Protein AF-A0A7V1H783-F1 (afdb_monomer)

Secondary structure (DSSP, 8-state):
------SS----HHHHHHHHTTSS--SS---------HHHHHHHHHHTS------HHHHT-SSSTTHHHHHHHIIIII--SEE----TTT--HHHHHHHHTTTSEEE--B-HHHHHHS-HHHHHHHHHHHHHHHSTTS-EE--BSS-EEETTEEE-----

Structure (mmCIF, N/CA/C/O backbone):
data_AF-A0A7V1H783-F1
#
_entry.id   AF-A0A7V1H783-F1
#
loop_
_atom_site.group_PDB
_atom_site.id
_atom_site.type_symbol
_atom_site.label_atom_id
_atom_site.label_alt_id
_atom_site.label_comp_id
_atom_site.label_asym_id
_atom_site.label_entity_id
_atom_site.label_seq_id
_atom_site.pdbx_PDB_ins_code
_atom_site.Cartn_x
_atom_site.Cartn_y
_atom_site.Cartn_z
_atom_site.occupancy
_atom_site.B_iso_or_equiv
_atom_site.auth_seq_id
_atom_site.auth_comp_id
_atom_site.auth_asym_id
_atom_site.auth_atom_id
_atom_site.pdbx_PDB_model_num
ATOM 1 N N . MET A 1 1 ? 12.830 -27.173 1.736 1.00 38.44 1 MET A N 1
ATOM 2 C CA . MET A 1 1 ? 12.586 -26.532 0.428 1.00 38.44 1 MET A CA 1
ATOM 3 C C . MET A 1 1 ? 11.116 -26.154 0.418 1.00 38.44 1 MET A C 1
ATOM 5 O O . MET A 1 1 ? 10.304 -27.040 0.643 1.00 38.44 1 MET A O 1
ATOM 9 N N . ILE A 1 2 ? 10.783 -24.864 0.346 1.00 35.97 2 ILE A N 1
ATOM 10 C CA . ILE A 1 2 ? 9.383 -24.413 0.365 1.00 35.97 2 ILE A CA 1
ATOM 11 C C . ILE A 1 2 ? 8.830 -24.611 -1.046 1.00 35.97 2 ILE A C 1
ATOM 13 O O . ILE A 1 2 ? 9.407 -24.099 -2.001 1.00 35.97 2 ILE A O 1
ATOM 17 N N . ASP A 1 3 ? 7.755 -25.384 -1.172 1.00 46.22 3 ASP A N 1
ATOM 18 C CA . ASP A 1 3 ? 7.112 -25.680 -2.451 1.00 46.22 3 ASP A CA 1
ATOM 19 C C . ASP A 1 3 ? 6.110 -24.565 -2.786 1.00 46.22 3 ASP A C 1
ATOM 21 O O . ASP A 1 3 ? 4.952 -24.589 -2.367 1.00 46.22 3 ASP A O 1
ATOM 25 N N . ILE A 1 4 ? 6.598 -23.511 -3.448 1.00 51.97 4 ILE A N 1
ATOM 26 C CA . ILE A 1 4 ? 5.777 -22.376 -3.882 1.00 51.97 4 ILE A CA 1
ATOM 27 C C . ILE A 1 4 ? 5.332 -22.643 -5.328 1.00 51.97 4 ILE A C 1
ATOM 29 O O . ILE A 1 4 ? 6.183 -22.731 -6.218 1.00 51.97 4 ILE A O 1
ATOM 33 N N . PRO A 1 5 ? 4.021 -22.754 -5.609 1.00 51.25 5 PRO A N 1
ATOM 34 C CA . PRO A 1 5 ? 3.520 -23.112 -6.932 1.00 51.25 5 PRO A CA 1
ATOM 35 C C . PRO A 1 5 ? 3.612 -21.926 -7.905 1.00 51.25 5 PRO A C 1
ATOM 37 O O . PRO A 1 5 ? 2.629 -21.239 -8.166 1.00 51.25 5 PRO A O 1
ATOM 40 N N . LEU A 1 6 ? 4.799 -21.705 -8.476 1.00 54.28 6 LEU A N 1
ATOM 41 C CA . LEU A 1 6 ? 5.062 -20.613 -9.426 1.00 54.28 6 LEU A CA 1
ATOM 42 C C . LEU A 1 6 ? 4.511 -20.879 -10.840 1.00 54.28 6 LEU A C 1
ATOM 44 O O . LEU A 1 6 ? 4.264 -19.941 -11.587 1.00 54.28 6 LEU A O 1
ATOM 48 N N . LYS A 1 7 ? 4.318 -22.148 -11.231 1.00 56.88 7 LYS A N 1
ATOM 49 C CA . LYS A 1 7 ? 3.926 -22.517 -12.609 1.00 56.88 7 LYS A CA 1
ATOM 50 C C . LYS A 1 7 ? 2.419 -22.513 -12.877 1.00 56.88 7 LYS A C 1
ATOM 52 O O . LYS A 1 7 ? 2.021 -22.376 -14.027 1.00 56.88 7 LYS A O 1
ATOM 57 N N . ASN A 1 8 ? 1.589 -22.730 -11.858 1.00 61.38 8 ASN A N 1
ATOM 58 C CA . ASN A 1 8 ? 0.131 -22.758 -12.008 1.00 61.38 8 ASN A CA 1
ATOM 59 C C . ASN A 1 8 ? -0.540 -22.347 -10.687 1.00 61.38 8 ASN A C 1
ATOM 61 O O . ASN A 1 8 ? -0.986 -23.216 -9.926 1.00 61.38 8 ASN A O 1
ATOM 65 N N . PRO A 1 9 ? -0.533 -21.045 -10.359 1.00 62.59 9 PRO A N 1
ATOM 66 C CA . PRO A 1 9 ? -1.114 -20.562 -9.119 1.00 62.59 9 PRO A CA 1
ATOM 67 C C . PRO A 1 9 ? -2.620 -20.855 -9.093 1.00 62.59 9 PRO A C 1
ATOM 69 O O . PRO A 1 9 ? -3.336 -20.618 -10.062 1.00 62.59 9 PRO A O 1
ATOM 72 N N . LYS A 1 10 ? -3.108 -21.374 -7.962 1.00 69.75 10 LYS A N 1
ATOM 73 C CA . LYS A 1 10 ? -4.538 -21.622 -7.706 1.00 69.75 10 LYS A CA 1
ATOM 74 C C . LYS A 1 10 ? -5.014 -20.781 -6.512 1.00 69.75 10 LYS A C 1
ATOM 76 O O . LYS A 1 10 ? -5.201 -21.327 -5.413 1.00 69.75 10 LYS A O 1
ATOM 81 N N . PRO A 1 11 ? -5.120 -19.449 -6.672 1.00 67.69 11 PRO A N 1
ATOM 82 C CA . PRO A 1 11 ? -5.687 -18.591 -5.639 1.00 67.69 11 PRO A CA 1
ATOM 83 C C . PRO A 1 11 ? -7.141 -18.997 -5.364 1.00 67.69 11 PRO A C 1
ATOM 85 O O . PRO A 1 11 ? -7.862 -19.411 -6.267 1.00 67.69 11 PRO A O 1
ATOM 88 N N . ASP A 1 12 ? -7.549 -18.917 -4.099 1.00 71.50 12 ASP A N 1
ATOM 89 C CA . ASP A 1 12 ? -8.927 -19.187 -3.673 1.00 71.50 12 ASP A CA 1
ATOM 90 C C . ASP A 1 12 ? -9.504 -17.892 -3.099 1.00 71.50 12 ASP A C 1
ATOM 92 O O . ASP A 1 12 ? -9.336 -17.580 -1.918 1.00 71.50 12 ASP A O 1
ATOM 96 N N . TYR A 1 13 ? -10.090 -17.088 -3.985 1.00 72.31 13 TYR A N 1
ATOM 97 C CA . TYR A 1 13 ? -10.623 -15.773 -3.637 1.00 72.31 13 TYR A CA 1
ATOM 98 C C . TYR A 1 13 ? -11.853 -15.879 -2.740 1.00 72.31 13 TYR A C 1
ATOM 100 O O . TYR A 1 13 ? -12.041 -15.053 -1.856 1.00 72.31 13 TYR A O 1
ATOM 108 N N . GLU A 1 14 ? -12.676 -16.907 -2.922 1.00 79.56 14 GLU A N 1
ATOM 109 C CA . GLU A 1 14 ? -13.858 -17.102 -2.090 1.00 79.56 14 GLU A CA 1
ATOM 110 C C . GLU A 1 14 ? -13.466 -17.466 -0.659 1.00 79.56 14 GLU A C 1
ATOM 112 O O . GLU A 1 14 ? -14.052 -16.959 0.294 1.00 79.56 14 GLU A O 1
ATOM 117 N N . GLU A 1 15 ? -12.459 -18.327 -0.491 1.00 72.62 15 GLU A N 1
ATOM 118 C CA . GLU A 1 15 ? -11.891 -18.619 0.820 1.00 72.62 15 GLU A CA 1
ATOM 119 C C . GLU A 1 15 ? -11.278 -17.372 1.437 1.00 72.62 15 GLU A C 1
ATOM 121 O O . GLU A 1 15 ? -11.567 -17.079 2.593 1.00 72.62 15 GLU A O 1
ATOM 126 N N . PHE A 1 16 ? -10.503 -16.609 0.666 1.00 67.38 16 PHE A N 1
ATOM 127 C CA . PHE A 1 16 ? -9.928 -15.358 1.141 1.00 67.38 16 PHE A CA 1
ATOM 128 C C . PHE A 1 16 ? -11.008 -14.399 1.664 1.00 67.38 16 PHE A C 1
ATOM 130 O O . PHE A 1 16 ? -10.909 -13.934 2.795 1.00 67.38 16 PHE A O 1
ATOM 137 N N . ILE A 1 17 ? -12.095 -14.192 0.915 1.00 67.38 17 ILE A N 1
ATOM 138 C CA . ILE A 1 17 ? -13.231 -13.366 1.347 1.00 67.38 17 ILE A CA 1
ATOM 139 C C . ILE A 1 17 ? -13.923 -13.956 2.585 1.00 67.38 17 ILE A C 1
ATOM 141 O O . ILE A 1 17 ? -14.279 -13.211 3.498 1.00 67.38 17 ILE A O 1
ATOM 145 N N . ARG A 1 18 ? -14.104 -15.282 2.672 1.00 73.44 18 ARG A N 1
ATOM 146 C CA . ARG A 1 18 ? -14.667 -15.929 3.874 1.00 73.44 18 ARG A CA 1
ATOM 147 C C . ARG A 1 18 ? -13.792 -15.714 5.112 1.00 73.44 18 ARG A C 1
ATOM 149 O O . ARG A 1 18 ? -14.345 -15.482 6.190 1.00 73.44 18 ARG A O 1
ATOM 156 N N . VAL A 1 19 ? -12.469 -15.781 4.956 1.00 61.75 19 VAL A N 1
ATOM 157 C CA . VAL A 1 19 ? -11.475 -15.543 6.015 1.00 61.75 19 VAL A CA 1
ATOM 158 C C . VAL A 1 19 ? -11.481 -14.080 6.444 1.00 61.75 19 VAL A C 1
ATOM 160 O O . VAL A 1 19 ? -11.579 -13.816 7.640 1.00 61.75 19 VAL A O 1
ATOM 163 N N . LEU A 1 20 ? -11.459 -13.139 5.494 1.00 52.84 20 LEU A N 1
ATOM 164 C CA . LEU A 1 20 ? -11.550 -11.703 5.785 1.00 52.84 20 LEU A CA 1
ATOM 165 C C . LEU A 1 20 ? -12.837 -11.354 6.547 1.00 52.84 20 LEU A C 1
ATOM 167 O O . LEU A 1 20 ? -12.805 -10.587 7.501 1.00 52.84 20 LEU A O 1
ATOM 171 N N . ASN A 1 21 ? -13.958 -11.990 6.196 1.00 61.50 21 ASN A N 1
ATOM 172 C CA . ASN A 1 21 ? -15.234 -11.808 6.892 1.00 61.50 21 ASN A CA 1
ATOM 173 C C . ASN A 1 21 ? -15.354 -12.597 8.214 1.00 61.50 21 ASN A C 1
ATOM 175 O O . ASN A 1 21 ? -16.415 -12.585 8.836 1.00 61.50 21 ASN A O 1
ATOM 179 N N . GLY A 1 22 ? -14.322 -13.336 8.639 1.00 53.41 22 GLY A N 1
ATOM 180 C CA . GLY A 1 22 ? -14.339 -14.126 9.879 1.00 53.41 22 GLY A CA 1
ATOM 181 C C . GLY A 1 22 ? -15.291 -15.331 9.866 1.00 53.41 22 GLY A C 1
ATOM 182 O O . GLY A 1 22 ? -15.557 -15.928 10.906 1.00 53.41 22 GLY A O 1
ATOM 183 N N . THR A 1 23 ? -15.807 -15.711 8.697 1.00 69.00 23 THR A N 1
ATOM 184 C CA . THR A 1 23 ? -16.783 -16.807 8.543 1.00 69.00 23 THR A CA 1
ATOM 185 C C . THR A 1 23 ? -16.134 -18.189 8.476 1.00 69.00 23 THR A C 1
ATOM 187 O O . THR A 1 23 ? -16.819 -19.208 8.565 1.00 69.00 23 THR A O 1
ATOM 190 N N . SER A 1 24 ? -14.814 -18.266 8.290 1.00 64.00 24 SER A N 1
ATOM 191 C CA . SER A 1 24 ? -14.051 -19.519 8.275 1.00 64.00 24 SER A CA 1
ATOM 192 C C . SER A 1 24 ? -12.583 -19.269 8.640 1.00 64.00 24 SER A C 1
ATOM 194 O O . SER A 1 24 ? -12.037 -18.246 8.229 1.00 64.00 24 SER A O 1
ATOM 196 N N . PRO A 1 25 ? -11.913 -20.184 9.370 1.00 56.84 25 PRO A N 1
ATOM 197 C CA . PRO A 1 25 ? -10.467 -20.112 9.563 1.00 56.84 25 PRO A CA 1
ATOM 198 C C . PRO A 1 25 ? -9.725 -20.413 8.244 1.00 56.84 25 PRO A C 1
ATOM 200 O O . PRO A 1 25 ? -10.220 -21.215 7.445 1.00 56.84 25 PRO A O 1
ATOM 203 N N . PRO A 1 26 ? -8.543 -19.810 8.010 1.00 55.88 26 PRO A N 1
ATOM 204 C CA . PRO A 1 26 ? -7.780 -20.025 6.783 1.00 55.88 26 PRO A CA 1
ATOM 205 C C . PRO A 1 26 ? -7.257 -21.461 6.705 1.00 55.88 26 PRO A C 1
ATOM 207 O O . PRO A 1 26 ? -6.622 -21.940 7.647 1.00 55.88 26 PRO A O 1
ATOM 210 N N . LYS A 1 27 ? -7.486 -22.159 5.584 1.00 67.19 27 LYS A N 1
ATOM 211 C CA . LYS A 1 27 ? -6.931 -23.511 5.371 1.00 67.19 27 LYS A CA 1
ATOM 212 C C . LYS A 1 27 ? -5.513 -23.473 4.803 1.00 67.19 27 LYS A C 1
ATOM 214 O O . LYS A 1 27 ? -4.804 -24.475 4.873 1.00 67.19 27 LYS A O 1
ATOM 219 N N . LYS A 1 28 ? -5.097 -22.336 4.235 1.00 60.41 28 LYS A N 1
ATOM 220 C CA . LYS A 1 28 ? -3.758 -22.090 3.681 1.00 60.41 28 LYS A CA 1
ATOM 221 C C . LYS A 1 28 ? -3.312 -20.653 3.945 1.00 60.41 28 LYS A C 1
ATOM 223 O O . LYS A 1 28 ? -4.110 -19.795 4.301 1.00 60.41 28 LYS A O 1
ATOM 228 N N . VAL A 1 29 ? -2.023 -20.382 3.769 1.00 46.72 29 VAL A N 1
ATOM 229 C CA . VAL A 1 29 ? -1.501 -19.017 3.883 1.00 46.72 29 VAL A CA 1
ATOM 230 C C . VAL A 1 29 ? -2.004 -18.190 2.696 1.00 46.72 29 VAL A C 1
ATOM 232 O O . VAL A 1 29 ? -1.736 -18.541 1.549 1.00 46.72 29 VAL A O 1
ATOM 235 N N . HIS A 1 30 ? -2.758 -17.122 2.967 1.00 48.34 30 HIS A N 1
ATOM 236 C CA . HIS A 1 30 ? -3.385 -16.297 1.925 1.00 48.34 30 HIS A CA 1
ATOM 237 C C . HIS A 1 30 ? -2.527 -15.103 1.500 1.00 48.34 30 HIS A C 1
ATOM 239 O O . HIS A 1 30 ? -2.534 -14.737 0.330 1.00 48.34 30 HIS A O 1
ATOM 245 N N . ILE A 1 31 ? -1.779 -14.515 2.438 1.00 47.56 31 ILE A N 1
ATOM 246 C CA . ILE A 1 31 ? -0.879 -13.381 2.214 1.00 47.56 31 ILE A CA 1
ATOM 247 C C . ILE A 1 31 ? 0.360 -13.603 3.083 1.00 47.56 31 ILE A C 1
ATOM 249 O O . ILE A 1 31 ? 0.237 -13.900 4.272 1.00 47.56 31 ILE A O 1
ATOM 253 N N . ILE A 1 32 ? 1.549 -13.467 2.493 1.00 43.88 32 ILE A N 1
ATOM 254 C CA . ILE A 1 32 ? 2.815 -13.397 3.226 1.00 43.88 32 ILE A CA 1
ATOM 255 C C . ILE A 1 32 ? 3.460 -12.066 2.876 1.00 43.88 32 ILE A C 1
ATOM 257 O O . ILE A 1 32 ? 3.901 -11.861 1.749 1.00 43.88 32 ILE A O 1
ATOM 261 N N . GLU A 1 33 ? 3.543 -11.180 3.858 1.00 50.50 33 GLU A N 1
ATOM 262 C CA . GLU A 1 33 ? 4.378 -9.991 3.769 1.00 50.50 33 GLU A CA 1
ATOM 263 C C . GLU A 1 33 ? 5.756 -10.340 4.340 1.00 50.50 33 GLU A C 1
ATOM 265 O O . GLU A 1 33 ? 5.945 -10.408 5.556 1.00 50.50 33 GLU A O 1
ATOM 270 N N . VAL A 1 34 ? 6.719 -10.641 3.462 1.00 46.78 34 VAL A N 1
ATOM 271 C CA . VAL A 1 34 ? 8.105 -10.895 3.877 1.00 46.78 34 VAL A CA 1
ATOM 272 C C . VAL A 1 34 ? 8.878 -9.585 3.824 1.00 46.78 34 VAL A C 1
ATOM 274 O O . VAL A 1 34 ? 9.308 -9.137 2.760 1.00 46.78 34 VAL A O 1
ATOM 277 N N . ILE A 1 35 ? 9.115 -8.985 4.988 1.00 53.84 35 ILE A N 1
ATOM 278 C CA . ILE A 1 35 ? 10.105 -7.916 5.108 1.00 53.84 35 ILE A CA 1
ATOM 279 C C . ILE A 1 35 ? 11.485 -8.579 5.108 1.00 53.84 35 ILE A C 1
ATOM 281 O O . ILE A 1 35 ? 11.942 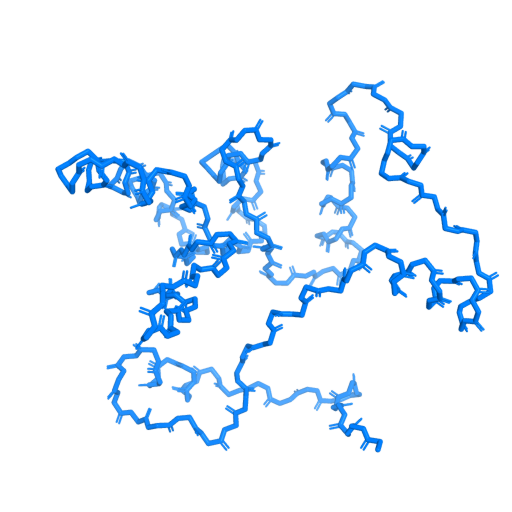-9.099 6.122 1.00 53.84 35 ILE A O 1
ATOM 285 N N . ILE A 1 36 ? 12.138 -8.605 3.944 1.00 58.94 36 ILE A N 1
ATOM 286 C CA . ILE A 1 36 ? 13.527 -9.062 3.827 1.00 58.94 36 ILE A CA 1
ATOM 287 C C . ILE A 1 36 ? 14.441 -7.885 4.171 1.00 58.94 36 ILE A C 1
ATOM 289 O O . ILE A 1 36 ? 14.383 -6.840 3.509 1.00 58.94 36 ILE A O 1
ATOM 293 N N . ASP A 1 37 ? 15.270 -8.060 5.201 1.00 65.12 37 ASP A N 1
ATOM 294 C CA . ASP A 1 37 ? 16.273 -7.074 5.597 1.00 65.12 37 ASP A CA 1
ATOM 295 C C . ASP A 1 37 ? 17.198 -6.720 4.418 1.00 65.12 37 ASP A C 1
ATOM 297 O O . ASP A 1 37 ? 17.467 -7.548 3.541 1.00 65.12 37 ASP A O 1
ATOM 301 N N . LYS A 1 38 ? 17.682 -5.474 4.384 1.00 68.00 38 LYS A N 1
ATOM 302 C CA . LYS A 1 38 ? 18.553 -4.970 3.313 1.00 68.00 38 LYS A CA 1
ATOM 303 C C . LYS A 1 38 ? 19.804 -5.837 3.110 1.00 68.00 38 LYS A C 1
ATOM 305 O O . LYS A 1 38 ? 20.244 -5.991 1.975 1.00 68.00 38 LYS A O 1
ATOM 310 N N . GLU A 1 39 ? 20.352 -6.418 4.174 1.00 73.56 39 GLU A N 1
ATOM 311 C CA . GLU A 1 39 ? 21.552 -7.257 4.135 1.00 73.56 39 GLU A CA 1
ATOM 312 C C . GLU A 1 39 ? 21.251 -8.612 3.495 1.00 73.56 39 GLU A C 1
ATOM 314 O O . GLU A 1 39 ? 22.013 -9.089 2.656 1.00 73.56 39 GLU A O 1
ATOM 319 N N . ILE A 1 40 ? 20.088 -9.190 3.810 1.00 74.25 40 ILE A N 1
ATOM 320 C CA . ILE A 1 40 ? 19.620 -10.435 3.193 1.00 74.25 40 ILE A CA 1
ATOM 321 C C . ILE A 1 40 ? 19.293 -10.202 1.713 1.00 74.25 40 ILE A C 1
ATOM 323 O O . ILE A 1 40 ? 19.684 -11.008 0.872 1.00 74.25 40 ILE A O 1
ATOM 327 N N . LYS A 1 41 ? 18.629 -9.086 1.370 1.00 73.31 41 LYS A N 1
ATOM 328 C CA . LYS A 1 41 ? 18.373 -8.701 -0.031 1.00 73.31 41 LYS A CA 1
ATOM 329 C C . LYS A 1 41 ? 19.675 -8.599 -0.815 1.00 73.31 41 LYS A C 1
ATOM 331 O O . LYS A 1 41 ? 19.796 -9.236 -1.856 1.00 73.31 41 LYS A O 1
ATOM 336 N N . LYS A 1 42 ? 20.646 -7.848 -0.284 1.00 78.88 42 LYS A N 1
ATOM 337 C CA . LYS A 1 42 ? 21.975 -7.700 -0.879 1.00 78.88 42 LYS A CA 1
ATOM 338 C C . LYS A 1 42 ? 22.622 -9.062 -1.114 1.00 78.88 42 LYS A C 1
ATOM 340 O O . LYS A 1 42 ? 23.042 -9.352 -2.227 1.00 78.88 42 LYS A O 1
ATOM 345 N N . TYR A 1 43 ? 22.637 -9.916 -0.091 1.00 78.25 43 TYR A N 1
ATOM 346 C CA . TYR A 1 43 ? 23.228 -11.245 -0.188 1.00 78.25 43 TYR A CA 1
ATOM 347 C C . TYR A 1 43 ? 22.574 -12.099 -1.281 1.00 78.25 43 TYR A C 1
ATOM 349 O O . TYR A 1 43 ? 23.283 -12.710 -2.076 1.00 78.25 43 TYR A O 1
ATOM 357 N N . ILE A 1 44 ? 21.241 -12.116 -1.361 1.00 74.38 44 ILE A N 1
ATOM 358 C CA . ILE A 1 44 ? 20.513 -12.854 -2.402 1.00 74.38 44 ILE A CA 1
ATOM 359 C C . ILE A 1 44 ? 20.864 -12.321 -3.799 1.00 74.38 44 ILE A C 1
ATOM 361 O O . ILE A 1 44 ? 21.202 -13.106 -4.681 1.00 74.38 44 ILE A O 1
ATOM 365 N N . ILE A 1 45 ? 20.823 -11.002 -3.995 1.00 76.50 45 ILE A N 1
ATOM 366 C CA . ILE A 1 45 ? 21.134 -10.360 -5.282 1.00 76.50 45 ILE A CA 1
ATOM 367 C C . ILE A 1 45 ? 22.559 -10.710 -5.729 1.00 76.50 45 ILE A C 1
ATOM 369 O O . ILE A 1 45 ? 22.757 -11.224 -6.828 1.00 76.50 45 ILE A O 1
ATOM 373 N N . GLU A 1 46 ? 23.533 -10.535 -4.840 1.00 87.06 46 GLU A N 1
ATOM 374 C CA . GLU A 1 46 ? 24.948 -10.706 -5.179 1.00 87.06 46 GLU A CA 1
ATOM 375 C C . GLU A 1 46 ? 25.374 -12.170 -5.307 1.00 87.06 46 GLU A C 1
ATOM 377 O O . GLU A 1 46 ? 26.230 -12.478 -6.128 1.00 87.06 46 GLU A O 1
ATOM 382 N N . ASN A 1 47 ? 24.794 -13.084 -4.521 1.00 82.94 47 ASN A N 1
ATOM 383 C CA . ASN A 1 47 ? 25.296 -14.463 -4.421 1.00 82.94 47 ASN A CA 1
ATOM 384 C C . ASN A 1 47 ? 24.388 -15.503 -5.084 1.00 82.94 47 ASN A C 1
ATOM 386 O O . ASN A 1 47 ? 24.864 -16.580 -5.434 1.00 82.94 47 ASN A O 1
ATOM 390 N N . TYR A 1 48 ? 23.089 -15.225 -5.228 1.00 75.62 48 TYR A N 1
ATOM 391 C CA . TYR A 1 48 ? 22.157 -16.140 -5.897 1.00 75.62 48 TYR A CA 1
ATOM 392 C C . TYR A 1 48 ? 21.815 -15.675 -7.307 1.00 75.62 48 TYR A C 1
ATOM 394 O O . TYR A 1 48 ? 21.746 -16.507 -8.209 1.00 75.62 48 TYR A O 1
ATOM 402 N N . PHE A 1 49 ? 21.608 -14.371 -7.505 1.00 72.81 49 PHE A N 1
ATOM 403 C CA . PHE A 1 49 ? 21.323 -13.811 -8.829 1.00 72.81 49 PHE A CA 1
ATOM 404 C C . PHE A 1 49 ? 22.585 -13.366 -9.584 1.00 72.81 49 PHE A C 1
ATOM 406 O O . PHE A 1 49 ? 22.523 -13.211 -10.799 1.00 72.81 49 PHE A O 1
ATOM 413 N N . ASN A 1 50 ? 23.737 -13.256 -8.907 1.00 84.31 50 ASN A N 1
ATOM 414 C CA . ASN A 1 50 ? 25.003 -12.760 -9.466 1.00 84.31 50 ASN A CA 1
ATOM 415 C C . ASN A 1 50 ? 24.882 -11.350 -10.078 1.00 84.31 50 ASN A C 1
ATOM 417 O O . ASN A 1 50 ? 25.511 -11.049 -11.093 1.00 84.31 50 ASN A O 1
ATOM 421 N N . GLU A 1 51 ? 24.077 -10.487 -9.458 1.00 81.94 51 GLU A N 1
ATOM 422 C CA . GLU A 1 51 ? 23.897 -9.086 -9.848 1.00 81.94 51 GLU A CA 1
ATOM 423 C C . GLU A 1 51 ? 24.473 -8.138 -8.786 1.00 81.94 51 GLU A C 1
ATOM 425 O O . GLU A 1 51 ? 24.644 -8.507 -7.625 1.00 81.94 51 GLU A O 1
ATOM 430 N N . GLU A 1 52 ? 24.776 -6.893 -9.159 1.00 82.50 52 GLU A N 1
ATOM 431 C CA . GLU A 1 52 ? 25.245 -5.890 -8.199 1.00 82.50 52 GLU A CA 1
ATOM 432 C C . GLU A 1 52 ? 24.065 -5.288 -7.421 1.00 82.50 52 GLU A C 1
ATOM 434 O O . GLU A 1 52 ? 23.122 -4.737 -7.994 1.00 82.50 52 GLU A O 1
ATOM 439 N N . SER A 1 53 ? 24.119 -5.351 -6.088 1.00 75.31 53 SER A N 1
ATOM 440 C CA . SER A 1 53 ? 23.093 -4.747 -5.239 1.00 75.31 53 SER A CA 1
ATOM 441 C C . SER A 1 53 ? 23.236 -3.222 -5.199 1.00 75.31 53 SER A C 1
ATOM 443 O O . SER A 1 53 ? 24.038 -2.678 -4.439 1.00 75.31 53 SER A O 1
ATOM 445 N N . ALA A 1 54 ? 22.376 -2.508 -5.920 1.00 67.75 54 ALA A N 1
ATOM 446 C CA . ALA A 1 54 ? 22.292 -1.052 -5.839 1.00 67.75 54 ALA A CA 1
ATOM 447 C C . ALA A 1 54 ? 21.428 -0.582 -4.653 1.00 67.75 54 ALA A C 1
ATOM 449 O O . ALA A 1 54 ? 20.363 -1.133 -4.363 1.00 67.75 54 ALA A O 1
ATOM 450 N N . SER A 1 55 ? 21.853 0.488 -3.969 1.00 60.44 55 SER A N 1
ATOM 451 C CA . SER A 1 55 ? 20.976 1.167 -3.004 1.00 60.44 55 SER A CA 1
ATOM 452 C C . SER A 1 55 ? 19.785 1.798 -3.731 1.00 60.44 55 SER A C 1
ATOM 454 O O . SER A 1 55 ? 19.952 2.209 -4.876 1.00 60.44 55 SER A O 1
ATOM 456 N N . PRO A 1 56 ? 18.615 1.987 -3.093 1.00 51.28 56 PRO A N 1
ATOM 457 C CA . PRO A 1 56 ? 17.536 2.752 -3.704 1.00 51.28 56 PRO A CA 1
ATOM 458 C C . PRO A 1 56 ? 17.993 4.136 -4.183 1.00 51.28 56 PRO A C 1
ATOM 460 O O . PRO A 1 56 ? 17.561 4.572 -5.225 1.00 51.28 56 PRO A O 1
ATOM 463 N N . ALA A 1 57 ? 18.919 4.824 -3.518 1.00 49.09 57 ALA A N 1
ATOM 464 C CA . ALA A 1 57 ? 19.398 6.124 -4.005 1.00 49.09 57 ALA A CA 1
ATOM 465 C C . ALA A 1 57 ? 20.285 6.025 -5.267 1.00 49.09 57 ALA A C 1
ATOM 467 O O . ALA A 1 57 ? 20.203 6.882 -6.142 1.00 49.09 57 ALA A O 1
ATOM 468 N N . MET A 1 58 ? 21.115 4.981 -5.376 1.00 50.81 58 MET A N 1
ATOM 469 C CA . MET A 1 58 ? 22.003 4.746 -6.528 1.00 50.81 58 MET A CA 1
ATOM 470 C C . MET A 1 58 ? 21.278 4.108 -7.703 1.00 50.81 58 MET A C 1
ATOM 472 O O . MET A 1 58 ? 21.508 4.486 -8.848 1.00 50.81 58 MET A O 1
ATOM 476 N N . ALA A 1 59 ? 20.376 3.171 -7.404 1.00 51.94 59 ALA A N 1
ATOM 477 C CA . ALA A 1 59 ? 19.375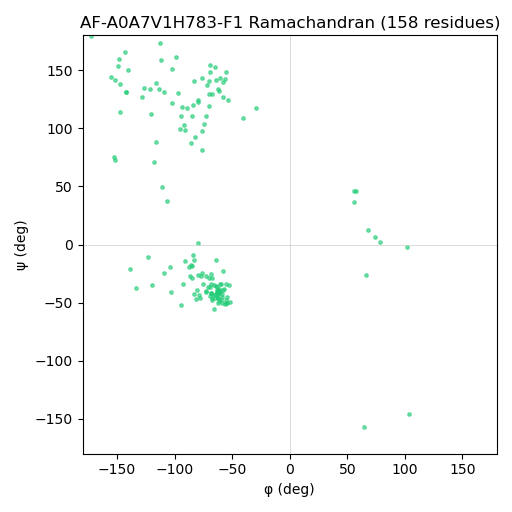 2.732 -8.341 1.00 51.94 59 ALA A CA 1
ATOM 478 C C . ALA A 1 59 ? 18.631 3.974 -8.785 1.00 51.94 59 ALA A C 1
ATOM 480 O O . ALA A 1 59 ? 18.621 4.174 -9.974 1.00 51.94 59 ALA A O 1
ATOM 481 N N . TYR A 1 60 ? 18.144 4.840 -7.882 1.00 50.94 60 TYR A N 1
ATOM 482 C CA . TYR A 1 60 ? 17.121 5.846 -8.153 1.00 50.94 60 TYR A CA 1
ATOM 483 C C . TYR A 1 60 ? 17.508 7.340 -8.148 1.00 50.94 60 TYR A C 1
ATOM 485 O O . TYR A 1 60 ? 16.746 8.122 -7.584 1.00 50.94 60 TYR A O 1
ATOM 493 N N . GLY A 1 61 ? 18.571 7.770 -8.844 1.00 43.84 61 GLY A N 1
ATOM 494 C CA . GLY A 1 61 ? 18.921 9.199 -9.028 1.00 43.84 61 GLY A CA 1
ATOM 495 C C . GLY A 1 61 ? 17.716 10.171 -9.012 1.00 43.84 61 GLY A C 1
ATOM 496 O O . GLY A 1 61 ? 16.793 10.027 -9.812 1.00 43.84 61 GLY A O 1
ATOM 497 N N . THR A 1 62 ? 17.695 11.083 -8.034 1.00 40.88 62 THR A N 1
ATOM 498 C CA . THR A 1 62 ? 16.608 12.041 -7.712 1.00 40.88 62 THR A CA 1
ATOM 499 C C . THR A 1 62 ? 16.291 12.938 -8.922 1.00 40.88 62 THR A C 1
ATOM 501 O O . THR A 1 62 ? 17.225 13.316 -9.615 1.00 40.88 62 THR A O 1
ATOM 504 N N . GLU A 1 63 ? 15.061 13.309 -9.295 1.00 39.81 63 GLU A N 1
ATOM 505 C CA . GLU A 1 63 ? 13.918 13.869 -8.557 1.00 39.81 63 GLU A CA 1
ATOM 506 C C . GLU A 1 63 ? 12.596 13.281 -9.109 1.00 39.81 63 GLU A C 1
ATOM 508 O O . GLU A 1 63 ? 12.394 13.260 -10.317 1.00 39.81 63 GLU A O 1
ATOM 513 N N . GLY A 1 64 ? 11.689 12.785 -8.256 1.00 42.38 64 GLY A N 1
ATOM 514 C CA . GLY A 1 64 ? 10.297 12.423 -8.611 1.00 42.38 64 GLY A CA 1
ATOM 515 C C . GLY A 1 64 ? 10.056 11.242 -9.575 1.00 42.38 64 GLY A C 1
ATOM 516 O O . GLY A 1 64 ? 9.027 10.587 -9.477 1.00 42.38 64 GLY A O 1
ATOM 517 N N . GLY A 1 65 ? 10.993 10.913 -10.461 1.00 49.47 65 GLY A N 1
ATOM 518 C CA . GLY A 1 65 ? 10.743 10.087 -11.644 1.00 49.47 65 GLY A CA 1
ATOM 519 C C . GLY A 1 65 ? 11.288 8.670 -11.589 1.00 49.47 65 GLY A C 1
ATOM 520 O O . GLY A 1 65 ? 11.804 8.212 -12.588 1.00 49.47 65 GLY A O 1
ATOM 521 N N . ARG A 1 66 ? 11.265 7.972 -10.444 1.00 65.12 66 ARG A N 1
ATOM 522 C CA . ARG A 1 66 ? 11.795 6.588 -10.389 1.00 65.12 66 ARG A CA 1
ATOM 523 C C . ARG A 1 66 ? 10.927 5.573 -9.685 1.00 65.12 66 ARG A C 1
ATOM 525 O O . ARG A 1 66 ? 10.827 4.452 -10.162 1.00 65.12 66 ARG A O 1
ATOM 532 N N . LYS A 1 67 ? 10.246 5.952 -8.601 1.00 68.12 67 LYS A N 1
ATOM 533 C CA . LYS A 1 67 ? 9.184 5.099 -8.041 1.00 68.12 67 LYS A CA 1
ATOM 534 C C . LYS A 1 67 ? 8.037 4.934 -9.031 1.00 68.12 67 LYS A C 1
ATOM 536 O O . LYS A 1 67 ? 7.534 3.831 -9.194 1.00 68.12 67 LYS A O 1
ATOM 541 N N . ASP A 1 68 ? 7.673 6.023 -9.697 1.00 76.75 68 ASP A N 1
ATOM 542 C CA . ASP A 1 68 ? 6.633 6.019 -10.716 1.00 76.75 68 ASP A CA 1
ATOM 543 C C . ASP A 1 68 ? 7.007 5.150 -11.915 1.00 76.75 68 ASP A C 1
ATOM 545 O O . ASP A 1 68 ? 6.193 4.336 -12.326 1.00 76.75 68 ASP A O 1
ATOM 549 N N . ASP A 1 69 ? 8.247 5.223 -12.399 1.00 75.31 69 ASP A N 1
ATOM 550 C CA . ASP A 1 69 ? 8.720 4.380 -13.504 1.00 75.31 69 ASP A CA 1
ATOM 551 C C . ASP A 1 69 ? 8.712 2.888 -13.149 1.00 75.31 69 ASP A C 1
ATOM 553 O O . ASP A 1 69 ? 8.345 2.047 -13.968 1.00 75.31 69 ASP A O 1
ATOM 557 N N . ILE A 1 70 ? 9.088 2.540 -11.914 1.00 73.50 70 ILE A N 1
ATOM 558 C CA . ILE A 1 70 ? 9.021 1.154 -11.425 1.00 73.50 70 ILE A CA 1
ATOM 559 C C . ILE A 1 70 ? 7.574 0.689 -11.363 1.00 73.50 70 ILE A C 1
ATOM 561 O O . ILE A 1 70 ? 7.267 -0.417 -11.792 1.00 73.50 70 ILE A O 1
ATOM 565 N N . ILE A 1 71 ? 6.688 1.520 -10.817 1.00 76.44 71 ILE A N 1
ATOM 566 C CA . ILE A 1 71 ? 5.268 1.195 -10.723 1.00 76.44 71 ILE A CA 1
ATOM 567 C C . ILE A 1 71 ? 4.671 1.053 -12.118 1.00 76.44 71 ILE A C 1
ATOM 569 O O . ILE A 1 71 ? 3.934 0.104 -12.363 1.00 76.44 71 ILE A O 1
ATOM 573 N N . GLU A 1 72 ? 5.040 1.928 -13.046 1.00 81.06 72 GLU A N 1
ATOM 574 C CA . GLU A 1 72 ? 4.628 1.833 -14.438 1.00 81.06 72 GLU A CA 1
ATOM 575 C C . GLU A 1 72 ? 5.099 0.514 -15.051 1.00 81.06 72 GLU A C 1
ATOM 577 O O . GLU A 1 72 ? 4.278 -0.209 -15.602 1.00 81.06 72 GLU A O 1
ATOM 582 N N . ASN A 1 73 ? 6.366 0.136 -14.859 1.00 69.88 73 ASN A N 1
ATOM 583 C CA . ASN A 1 73 ? 6.900 -1.145 -15.319 1.00 69.88 73 ASN A CA 1
ATOM 584 C C . ASN A 1 73 ? 6.189 -2.347 -14.670 1.00 69.88 73 ASN A C 1
ATOM 586 O O . ASN A 1 73 ? 5.868 -3.328 -15.343 1.00 69.88 73 ASN A O 1
ATOM 590 N N . PHE A 1 74 ? 5.883 -2.269 -13.374 1.00 70.06 74 PHE A N 1
ATOM 591 C CA . PHE A 1 74 ? 5.145 -3.312 -12.665 1.00 70.06 74 PHE A CA 1
ATOM 592 C C . PHE A 1 74 ? 3.731 -3.486 -13.222 1.00 70.06 74 PHE A C 1
ATOM 594 O O . PHE A 1 74 ? 3.244 -4.611 -13.331 1.00 70.06 74 PHE A O 1
ATOM 601 N N . ILE A 1 75 ? 3.084 -2.393 -13.621 1.00 71.75 75 ILE A N 1
ATOM 602 C CA . ILE A 1 75 ? 1.746 -2.430 -14.209 1.00 71.75 75 ILE A CA 1
ATOM 603 C C . ILE A 1 75 ? 1.804 -2.868 -15.682 1.00 71.75 75 ILE A C 1
ATOM 605 O O . ILE A 1 75 ? 0.989 -3.690 -16.098 1.00 71.75 75 ILE A O 1
ATOM 609 N N . SER A 1 76 ? 2.719 -2.323 -16.490 1.00 71.56 76 SER A N 1
ATOM 610 C CA . SER A 1 76 ? 2.752 -2.543 -17.943 1.00 71.56 76 SER A CA 1
ATOM 611 C C . SER A 1 76 ? 3.414 -3.865 -18.332 1.00 71.56 76 SER A C 1
ATOM 613 O O . SER A 1 76 ? 2.849 -4.616 -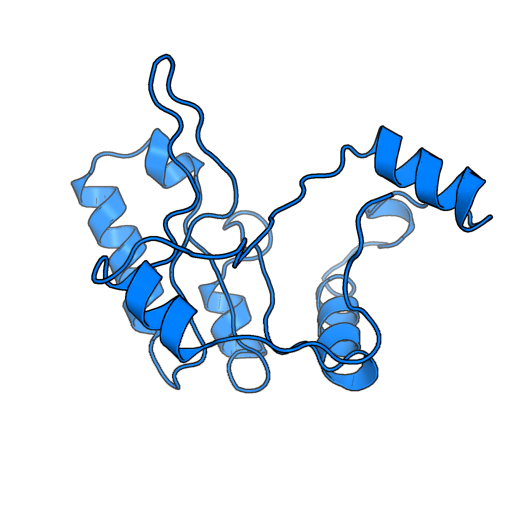19.132 1.00 71.56 76 SER A O 1
ATOM 615 N N . GLU A 1 77 ? 4.573 -4.171 -17.745 1.00 64.94 77 GLU A N 1
ATOM 616 C CA . GLU A 1 77 ? 5.401 -5.322 -18.115 1.00 64.94 77 GLU A CA 1
ATOM 617 C C . GLU A 1 77 ? 5.100 -6.530 -17.233 1.00 64.94 77 GLU A C 1
ATOM 619 O O . GLU A 1 77 ? 4.806 -7.616 -17.736 1.00 64.94 77 GLU A O 1
ATOM 624 N N . ILE A 1 78 ? 5.138 -6.339 -15.909 1.00 67.56 78 ILE A N 1
ATOM 625 C CA . ILE A 1 78 ? 4.922 -7.430 -14.945 1.00 67.56 78 ILE A CA 1
ATOM 626 C C . ILE A 1 78 ? 3.431 -7.768 -14.819 1.00 67.56 78 ILE A C 1
ATOM 628 O O . ILE A 1 78 ? 3.086 -8.918 -14.550 1.00 67.5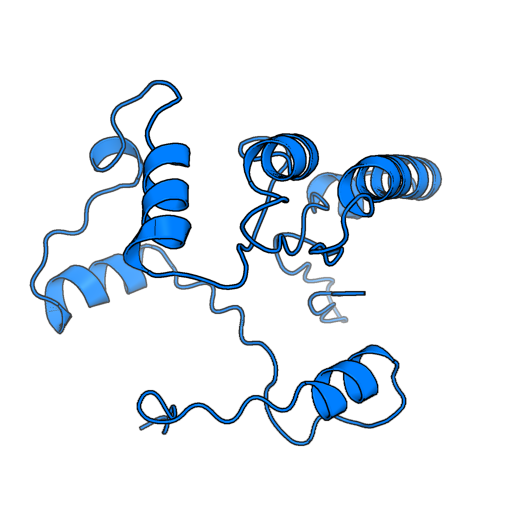6 78 ILE A O 1
ATOM 632 N N . LYS A 1 79 ? 2.550 -6.791 -15.074 1.00 66.25 79 LYS A N 1
ATOM 633 C CA . LYS A 1 79 ? 1.086 -6.914 -14.992 1.00 66.25 79 LYS A CA 1
ATOM 634 C C . LYS A 1 79 ? 0.623 -7.362 -13.609 1.00 66.25 79 LYS A C 1
ATOM 636 O O . LYS A 1 79 ? -0.194 -8.271 -13.483 1.00 66.25 79 LYS A O 1
ATOM 641 N N . CYS A 1 80 ? 1.172 -6.738 -12.568 1.00 62.97 80 CYS A N 1
ATOM 642 C CA . CYS A 1 80 ? 0.743 -7.010 -11.203 1.00 62.97 80 CYS A CA 1
ATOM 643 C C . CYS A 1 80 ? -0.723 -6.592 -10.978 1.00 62.97 80 CYS A C 1
ATOM 645 O O . CYS A 1 80 ? -1.176 -5.556 -11.463 1.00 62.97 80 CYS A O 1
ATOM 647 N N . ASP A 1 81 ? -1.461 -7.389 -10.201 1.00 62.94 81 ASP A N 1
ATOM 648 C CA . ASP A 1 81 ? -2.865 -7.103 -9.875 1.00 62.94 81 ASP A CA 1
ATOM 649 C C . ASP A 1 81 ? -3.013 -6.053 -8.763 1.00 62.94 81 ASP A C 1
ATOM 651 O O . ASP A 1 81 ? -4.029 -5.352 -8.688 1.00 62.94 81 ASP A O 1
ATOM 655 N N . ALA A 1 82 ? -2.005 -5.938 -7.891 1.00 76.38 82 ALA A N 1
ATOM 656 C CA . ALA A 1 82 ? -2.021 -5.044 -6.742 1.00 76.38 82 ALA A CA 1
ATOM 657 C C . ALA A 1 82 ? -0.628 -4.525 -6.347 1.00 76.38 82 ALA A C 1
ATOM 659 O O . ALA A 1 82 ? 0.382 -5.200 -6.553 1.00 76.38 82 ALA A O 1
ATOM 660 N N . LEU A 1 83 ? -0.594 -3.350 -5.712 1.00 78.06 83 LEU A N 1
ATOM 661 C CA . LEU A 1 83 ? 0.590 -2.741 -5.103 1.00 78.06 83 LEU A CA 1
ATOM 662 C C . LEU A 1 83 ? 0.406 -2.605 -3.587 1.00 78.06 83 LEU A C 1
ATOM 664 O O . LEU A 1 83 ? -0.661 -2.212 -3.113 1.00 78.06 83 LEU A O 1
ATOM 668 N N . HIS A 1 84 ? 1.468 -2.900 -2.838 1.00 82.38 84 HIS A N 1
ATOM 669 C CA . HIS A 1 84 ? 1.569 -2.754 -1.382 1.00 82.38 84 HIS A CA 1
ATOM 670 C C . HIS A 1 84 ? 3.047 -2.507 -1.011 1.00 82.38 84 HIS A C 1
ATOM 672 O O . HIS A 1 84 ? 3.922 -3.097 -1.645 1.00 82.38 84 HIS A O 1
ATOM 678 N N . SER A 1 85 ? 3.407 -1.652 -0.047 1.00 75.56 85 SER A N 1
ATOM 679 C CA . SER A 1 85 ? 2.587 -0.781 0.811 1.00 75.56 85 SER A CA 1
ATOM 680 C C . SER A 1 85 ? 2.780 0.722 0.528 1.00 75.56 85 SER A C 1
ATOM 682 O O . SER A 1 85 ? 3.637 1.122 -0.262 1.00 75.56 85 SER A O 1
ATOM 684 N N . PHE A 1 86 ? 1.959 1.559 1.173 1.00 84.75 86 PHE A N 1
ATOM 685 C CA . PHE A 1 86 ? 1.932 3.023 1.036 1.00 84.75 86 PHE A CA 1
ATOM 686 C C . PHE A 1 86 ? 2.188 3.703 2.391 1.00 84.75 86 PHE A C 1
ATOM 688 O O . PHE A 1 86 ? 1.580 3.308 3.385 1.00 84.75 86 PHE A O 1
ATOM 695 N N . GLU A 1 87 ? 3.060 4.715 2.419 1.00 81.94 87 GLU A N 1
ATOM 696 C CA . GLU A 1 87 ? 3.444 5.510 3.601 1.00 81.94 87 GLU A CA 1
ATOM 697 C C . GLU A 1 87 ? 3.247 7.003 3.301 1.00 81.94 87 GLU A C 1
ATOM 699 O O . GLU A 1 87 ? 3.706 7.478 2.258 1.00 81.94 87 GLU A O 1
ATOM 704 N N . ASP A 1 88 ? 2.646 7.768 4.215 1.00 87.06 88 ASP A N 1
ATOM 705 C CA . ASP A 1 88 ? 2.275 9.170 3.958 1.00 87.06 88 ASP A CA 1
ATOM 706 C C . ASP A 1 88 ? 3.481 10.052 3.628 1.00 87.06 88 ASP A C 1
ATOM 708 O O . ASP A 1 88 ? 3.398 10.950 2.793 1.00 87.06 88 ASP A O 1
ATOM 712 N N . ILE A 1 89 ? 4.639 9.776 4.230 1.00 80.50 89 ILE A N 1
ATOM 713 C CA . ILE A 1 89 ? 5.834 10.600 4.024 1.00 80.50 89 ILE A CA 1
ATOM 714 C C . ILE A 1 89 ? 6.411 10.499 2.605 1.00 80.50 89 ILE A C 1
ATOM 716 O O . ILE A 1 89 ? 7.110 11.410 2.165 1.00 80.50 89 ILE A O 1
ATOM 720 N N . CYS A 1 90 ? 6.176 9.398 1.882 1.00 76.19 90 CYS A N 1
ATOM 721 C CA . CYS A 1 90 ? 6.870 9.159 0.611 1.00 76.19 90 CYS A CA 1
ATOM 722 C C . CYS A 1 90 ? 6.016 8.590 -0.524 1.00 76.19 90 CYS A C 1
ATOM 724 O O . CYS A 1 90 ? 6.419 8.689 -1.685 1.00 76.19 90 CYS A O 1
ATOM 726 N N . CYS A 1 91 ? 4.883 7.967 -0.223 1.00 82.88 91 CYS A N 1
ATOM 727 C CA . CYS A 1 91 ? 3.929 7.452 -1.197 1.00 82.88 91 CYS A CA 1
ATOM 728 C C . CYS A 1 91 ? 2.513 7.449 -0.594 1.00 82.88 91 CYS A C 1
ATOM 730 O O . CYS A 1 91 ? 1.989 6.377 -0.290 1.00 82.88 91 CYS A O 1
ATOM 732 N N . PRO A 1 92 ? 1.879 8.628 -0.428 1.00 90.38 92 PRO A N 1
ATOM 733 C CA . PRO A 1 92 ? 0.516 8.712 0.085 1.00 90.38 92 PRO A CA 1
ATOM 734 C C . PRO A 1 92 ? -0.447 7.918 -0.800 1.00 90.38 92 PRO A C 1
ATOM 736 O O . PRO A 1 92 ? -0.520 8.145 -2.013 1.00 90.38 92 PRO A O 1
ATOM 739 N N . VAL A 1 93 ? -1.223 7.015 -0.200 1.00 92.44 93 VAL A N 1
ATOM 740 C CA . VAL A 1 93 ? -2.129 6.132 -0.956 1.00 92.44 93 VAL A CA 1
ATOM 741 C C . VAL A 1 93 ? -3.162 6.914 -1.761 1.00 92.44 93 VAL A C 1
ATOM 743 O O . VAL A 1 93 ? -3.505 6.523 -2.870 1.00 92.44 93 VAL A O 1
ATOM 746 N N . VAL A 1 94 ? -3.608 8.052 -1.228 1.00 94.75 94 VAL A N 1
ATOM 747 C CA . VAL A 1 94 ? -4.607 8.934 -1.836 1.00 94.75 94 VAL A CA 1
ATOM 748 C C . VAL A 1 94 ? -4.111 9.483 -3.176 1.00 94.75 94 VAL A C 1
ATOM 750 O O . VAL A 1 94 ? -4.844 9.482 -4.164 1.00 94.75 94 VAL A O 1
ATOM 753 N N . GLU A 1 95 ? -2.843 9.888 -3.250 1.00 93.50 95 GLU A N 1
ATOM 754 C CA . GLU A 1 95 ? -2.246 10.411 -4.483 1.00 93.50 95 GLU A CA 1
ATOM 755 C C . GLU A 1 95 ? -1.999 9.297 -5.503 1.00 93.50 95 GLU A C 1
ATOM 757 O O . GLU A 1 95 ? -2.305 9.430 -6.691 1.00 93.50 95 GLU A O 1
ATOM 762 N N . TYR A 1 96 ? -1.531 8.141 -5.035 1.00 91.50 96 TYR A N 1
ATOM 763 C CA . TYR A 1 96 ? -1.295 6.987 -5.900 1.00 91.50 96 TYR A CA 1
ATOM 764 C C . TYR A 1 96 ? -2.600 6.367 -6.401 1.00 91.50 96 TYR A C 1
ATOM 766 O O . TYR A 1 96 ? -2.644 5.855 -7.521 1.00 91.50 96 TYR A O 1
ATOM 774 N N . LYS A 1 97 ? -3.690 6.471 -5.634 1.00 92.19 97 LYS A N 1
ATOM 775 C CA . LYS A 1 97 ? -5.025 6.063 -6.069 1.00 92.19 97 LYS A CA 1
ATOM 776 C C . LYS A 1 97 ? -5.487 6.883 -7.262 1.00 92.19 97 LYS A C 1
ATOM 778 O O . LYS A 1 97 ? -5.945 6.297 -8.241 1.00 92.19 97 LYS A O 1
ATOM 783 N N . LYS A 1 98 ? -5.324 8.207 -7.213 1.00 93.12 98 LYS A N 1
ATOM 784 C CA . LYS A 1 98 ? -5.662 9.095 -8.336 1.00 93.12 98 LYS A CA 1
ATOM 785 C C . LYS A 1 98 ? -4.844 8.752 -9.581 1.00 93.12 98 LYS A C 1
ATOM 787 O O . LYS A 1 98 ? -5.376 8.755 -10.686 1.00 93.12 98 LYS A O 1
ATOM 792 N N . LYS A 1 99 ? -3.561 8.426 -9.400 1.00 91.62 99 LYS A N 1
ATOM 793 C CA . LYS A 1 99 ? -2.628 8.180 -10.505 1.00 91.62 99 LYS A CA 1
ATOM 794 C C . LYS A 1 99 ? -2.774 6.797 -11.149 1.00 91.62 99 LYS A C 1
ATOM 796 O O . LYS A 1 99 ? -2.765 6.688 -12.372 1.00 91.62 99 LYS A O 1
ATOM 801 N N . TYR A 1 100 ? -2.922 5.747 -10.342 1.00 88.38 100 TYR A N 1
ATOM 802 C CA . TYR A 1 100 ? -2.831 4.352 -10.797 1.00 88.38 100 TYR A CA 1
ATOM 803 C C . TYR A 1 100 ? -4.071 3.506 -10.492 1.00 88.38 100 TYR A C 1
ATOM 805 O O . TYR A 1 100 ? -4.204 2.399 -11.016 1.00 88.38 100 TYR A O 1
ATOM 813 N N . GLY A 1 101 ? -5.009 4.005 -9.683 1.00 84.94 101 GLY A N 1
ATOM 814 C CA . GLY A 1 101 ? -6.144 3.233 -9.169 1.00 84.94 101 GLY A CA 1
ATOM 815 C C . GLY A 1 101 ? -7.136 2.736 -10.224 1.00 84.94 101 GLY A C 1
ATOM 816 O O . GLY A 1 101 ? -7.949 1.866 -9.917 1.00 84.94 101 GLY A O 1
ATOM 817 N N . SER A 1 102 ? -7.067 3.250 -11.457 1.00 86.19 102 SER A N 1
ATOM 818 C CA . SER A 1 102 ? -7.828 2.765 -12.618 1.00 86.19 102 SER A CA 1
ATOM 819 C C . SER A 1 102 ? -7.165 1.581 -13.335 1.00 86.19 102 SER A C 1
ATOM 821 O O . SER A 1 102 ? -7.784 0.965 -14.206 1.00 86.19 102 SER A O 1
ATOM 823 N N . ARG A 1 103 ? -5.923 1.233 -12.975 1.00 85.19 103 ARG A N 1
ATOM 824 C CA . ARG A 1 103 ? -5.101 0.205 -13.637 1.00 85.19 103 ARG A CA 1
ATOM 825 C C . ARG A 1 103 ? -4.706 -0.937 -12.709 1.00 85.19 103 ARG A C 1
ATOM 827 O O . ARG A 1 103 ? -4.699 -2.073 -13.159 1.00 85.19 103 ARG A O 1
ATOM 834 N N . VAL A 1 104 ? -4.467 -0.658 -11.429 1.00 80.06 104 VAL A N 1
ATOM 835 C CA . VAL A 1 104 ? -3.994 -1.642 -10.440 1.00 80.06 104 VAL A CA 1
ATOM 836 C C . VAL A 1 104 ? -4.687 -1.435 -9.092 1.00 80.06 104 VAL A C 1
ATOM 838 O O . VAL A 1 104 ? -5.095 -0.315 -8.773 1.00 80.06 104 VAL A O 1
ATOM 841 N N . ALA A 1 105 ? -4.867 -2.502 -8.310 1.00 81.38 105 ALA A N 1
ATOM 842 C CA . ALA A 1 105 ? -5.399 -2.379 -6.956 1.00 81.38 105 ALA A CA 1
ATOM 843 C C . ALA A 1 105 ? -4.340 -1.848 -5.986 1.00 81.38 105 ALA A C 1
ATOM 845 O O . ALA A 1 105 ? -3.164 -2.187 -6.082 1.00 81.38 105 ALA A O 1
ATOM 846 N N . LEU A 1 106 ? -4.753 -1.018 -5.032 1.00 83.94 106 LEU A N 1
ATOM 847 C CA . LEU A 1 106 ? -3.862 -0.538 -3.977 1.00 83.94 106 LEU A CA 1
ATOM 848 C C . LEU A 1 106 ? -4.254 -1.188 -2.653 1.00 83.94 106 LEU A C 1
ATOM 850 O O . LEU A 1 106 ? -5.430 -1.188 -2.295 1.00 83.94 106 LEU A O 1
ATOM 854 N N . LEU A 1 107 ? -3.283 -1.740 -1.933 1.00 86.75 107 LEU A N 1
ATOM 855 C CA . LEU A 1 107 ? -3.493 -2.301 -0.602 1.00 86.75 107 LEU A CA 1
ATOM 856 C C . LEU A 1 107 ? -2.724 -1.450 0.409 1.00 86.75 107 LEU A C 1
ATOM 858 O O . LEU A 1 107 ? -1.549 -1.141 0.201 1.00 86.75 107 LEU A O 1
ATOM 862 N N . GLY A 1 108 ? -3.359 -1.099 1.523 1.00 88.06 108 GLY A N 1
ATOM 863 C CA . GLY A 1 108 ? -2.711 -0.369 2.610 1.00 88.06 108 GLY A CA 1
ATOM 864 C C . GLY A 1 108 ? -3.077 1.117 2.664 1.00 88.06 108 GLY A C 1
ATOM 865 O O . GLY A 1 108 ? -4.203 1.503 2.347 1.00 88.06 108 GLY A O 1
ATOM 866 N N . GLY A 1 109 ? -2.118 1.952 3.070 1.00 88.50 109 GLY A N 1
ATOM 867 C CA . GLY A 1 109 ? -2.262 3.410 3.081 1.00 88.50 109 GLY A CA 1
ATOM 868 C C . GLY A 1 109 ? -2.543 4.057 4.429 1.00 88.50 109 GLY A C 1
ATOM 869 O O . GLY A 1 109 ? -2.591 5.276 4.490 1.00 88.50 109 GLY A O 1
ATOM 870 N N . VAL A 1 110 ? -2.690 3.275 5.497 1.00 90.81 110 VAL A N 1
ATOM 871 C CA . VAL A 1 110 ? -2.736 3.800 6.862 1.00 90.81 110 VAL A CA 1
ATOM 872 C C . VAL A 1 110 ? -1.312 3.865 7.426 1.00 90.81 110 VAL A C 1
ATOM 874 O O . VAL A 1 110 ? -0.637 2.837 7.584 1.00 90.81 110 VAL A O 1
ATOM 877 N N . ASP A 1 111 ? -0.847 5.072 7.743 1.00 88.25 111 ASP A N 1
ATOM 878 C CA . ASP A 1 111 ? 0.455 5.292 8.368 1.00 88.25 111 ASP A CA 1
ATOM 879 C C . ASP A 1 111 ? 0.448 4.798 9.825 1.00 88.25 111 ASP A C 1
ATOM 881 O O . ASP A 1 111 ? -0.420 5.127 10.641 1.00 88.25 111 ASP A O 1
ATOM 885 N N . VAL A 1 112 ? 1.449 3.986 10.160 1.00 84.12 112 VAL A N 1
ATOM 886 C CA . VAL A 1 112 ? 1.566 3.361 11.481 1.00 84.12 112 VAL A CA 1
ATOM 887 C C . VAL A 1 112 ? 1.851 4.382 12.575 1.00 84.12 112 VAL A C 1
ATOM 889 O O . VAL A 1 112 ? 1.455 4.178 13.720 1.00 84.12 112 VAL A O 1
ATOM 892 N N . ASN A 1 113 ? 2.515 5.488 12.236 1.00 84.94 113 ASN A N 1
ATOM 893 C CA . ASN A 1 113 ? 2.835 6.539 13.190 1.00 84.94 113 ASN A CA 1
ATOM 894 C C . ASN A 1 113 ? 1.565 7.267 13.626 1.00 84.94 113 ASN A C 1
ATOM 896 O O . ASN A 1 113 ? 1.426 7.589 14.803 1.00 84.94 113 ASN A O 1
ATOM 900 N N . VAL A 1 114 ? 0.608 7.452 12.710 1.00 87.44 114 VAL A N 1
ATOM 901 C CA . VAL A 1 114 ? -0.715 7.997 13.039 1.00 87.44 114 VAL A CA 1
ATOM 902 C C . VAL A 1 114 ? -1.482 7.006 13.914 1.00 87.44 114 VAL A C 1
ATOM 904 O O . VAL A 1 114 ? -2.011 7.386 14.956 1.00 87.44 114 VAL A O 1
ATOM 907 N N . LEU A 1 115 ? -1.486 5.715 13.557 1.00 85.44 115 LEU A N 1
ATOM 908 C CA . LEU A 1 115 ? -2.148 4.680 14.363 1.00 85.44 115 LEU A CA 1
ATOM 909 C C . LEU A 1 115 ? -1.597 4.579 15.791 1.00 85.44 115 LEU A C 1
ATOM 911 O O . LEU A 1 115 ? -2.370 4.410 16.733 1.00 85.44 115 LEU A O 1
ATOM 915 N N . ALA A 1 116 ? -0.276 4.641 15.946 1.00 84.62 116 ALA A N 1
ATOM 916 C CA . ALA A 1 116 ? 0.391 4.459 17.230 1.00 84.62 116 ALA A CA 1
ATOM 917 C C . ALA A 1 116 ? 0.461 5.747 18.065 1.00 84.62 116 ALA A C 1
ATOM 919 O O . ALA A 1 116 ? 0.514 5.673 19.292 1.00 84.62 116 ALA A O 1
ATOM 920 N N . GLY A 1 117 ? 0.500 6.912 17.412 1.00 85.62 117 GLY A N 1
ATOM 921 C CA . GLY A 1 117 ? 0.788 8.196 18.049 1.00 85.62 117 GLY A CA 1
ATOM 922 C C . GLY A 1 117 ? -0.419 9.106 18.267 1.00 85.62 117 GLY A C 1
ATOM 923 O O . GLY A 1 117 ? -0.338 10.003 19.106 1.00 85.62 117 GLY A O 1
ATOM 924 N N . SER A 1 118 ? -1.530 8.900 17.551 1.00 90.38 118 SER A N 1
ATOM 925 C CA . SER A 1 118 ? -2.658 9.840 17.562 1.00 90.38 118 SER A CA 1
ATOM 926 C C . SER A 1 118 ? -3.842 9.376 18.425 1.00 90.38 118 SER A C 1
ATOM 928 O O . SER A 1 118 ? -4.122 8.181 18.550 1.00 90.38 118 SER A O 1
ATOM 930 N N . PRO A 1 119 ? -4.627 10.313 18.991 1.00 92.75 119 PRO A N 1
ATOM 931 C CA . PRO A 1 119 ? -5.908 10.009 19.616 1.00 92.75 119 PRO A CA 1
ATOM 932 C C . PRO A 1 119 ? -6.870 9.291 18.663 1.00 92.75 119 PRO A C 1
ATOM 934 O O . PRO A 1 119 ? -7.013 9.655 17.497 1.00 92.75 119 PRO A O 1
ATOM 937 N N . GLY A 1 120 ? -7.653 8.340 19.178 1.00 89.38 120 GLY A N 1
ATOM 938 C CA . GLY A 1 120 ? -8.557 7.536 18.344 1.00 89.38 120 GLY A CA 1
ATOM 939 C C . GLY A 1 120 ? -9.600 8.333 17.540 1.00 89.38 120 GLY A C 1
ATOM 940 O O . GLY A 1 120 ? -10.094 7.842 16.529 1.00 89.38 120 GLY A O 1
ATOM 941 N N . LYS A 1 121 ? -9.953 9.562 17.953 1.00 91.19 121 LYS A N 1
ATOM 942 C CA . LYS A 1 121 ? -10.818 10.455 17.156 1.00 91.19 121 LYS A CA 1
ATOM 943 C C . LYS A 1 121 ? -10.109 10.939 15.888 1.00 91.19 121 LYS A C 1
ATOM 945 O O . LYS A 1 121 ? -10.739 10.962 14.837 1.00 91.19 121 LYS A O 1
ATOM 950 N N . GLU A 1 122 ? -8.834 11.294 16.000 1.00 92.75 122 GLU A N 1
ATOM 951 C CA . GLU A 1 122 ? -8.005 11.753 14.883 1.00 92.75 122 GLU A CA 1
ATOM 952 C C . GLU A 1 122 ? -7.724 10.600 13.925 1.00 92.75 122 GLU A C 1
ATOM 954 O O . GLU A 1 122 ? -7.972 10.740 12.734 1.00 92.75 122 GLU A O 1
ATOM 959 N N . VAL A 1 123 ? -7.374 9.422 14.455 1.00 92.12 123 VAL A N 1
ATOM 960 C CA . VAL A 1 123 ? -7.211 8.197 13.653 1.00 92.12 123 VAL A CA 1
ATOM 961 C C . VAL A 1 123 ? -8.470 7.892 12.836 1.00 92.12 123 VAL A C 1
ATOM 963 O O . VAL A 1 123 ? -8.385 7.595 11.649 1.00 92.12 123 VAL A O 1
ATOM 966 N N . ARG A 1 124 ? -9.662 7.992 13.442 1.00 92.12 124 ARG A N 1
ATOM 967 C CA . ARG A 1 124 ? -10.931 7.766 12.728 1.00 92.12 124 ARG A CA 1
ATOM 968 C C . ARG A 1 124 ? -11.212 8.804 11.643 1.00 92.12 124 ARG A C 1
ATOM 970 O O . ARG A 1 1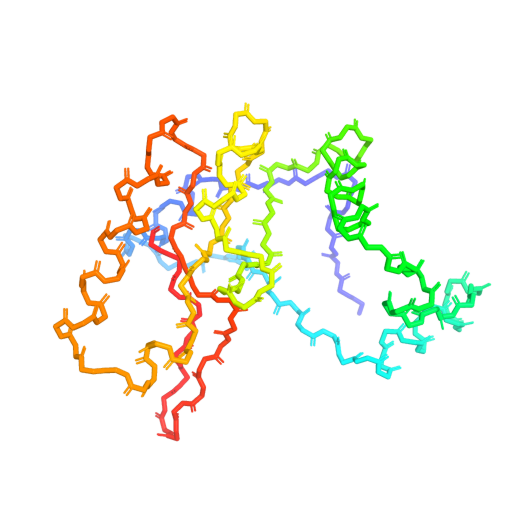24 ? -11.851 8.450 10.660 1.00 92.12 124 ARG A O 1
ATOM 977 N N . GLY A 1 125 ? -10.821 10.062 11.850 1.00 93.62 125 GLY A N 1
ATOM 978 C CA . GLY A 1 125 ? -10.923 11.104 10.825 1.00 93.62 125 GLY A CA 1
ATOM 979 C C . GLY A 1 125 ? -10.002 10.786 9.654 1.00 93.62 125 GLY A C 1
ATOM 980 O O . GLY A 1 125 ? -10.477 10.563 8.552 1.00 93.62 125 GLY A O 1
ATOM 981 N N . TYR A 1 126 ? -8.720 10.594 9.951 1.00 94.94 126 TYR A N 1
ATOM 982 C CA . TYR A 1 126 ? -7.687 10.230 8.986 1.00 94.94 126 TYR A CA 1
ATOM 983 C C . TYR A 1 126 ? -8.049 9.006 8.125 1.00 94.94 126 TYR A C 1
ATOM 985 O O . TYR A 1 126 ? -7.998 9.061 6.899 1.00 94.94 126 TYR A O 1
ATOM 993 N N . VAL A 1 127 ? -8.483 7.904 8.749 1.00 93.88 127 VAL A N 1
ATOM 994 C CA . VAL A 1 127 ? -8.896 6.696 8.014 1.00 93.88 127 VAL A CA 1
ATOM 995 C C . VAL A 1 127 ? -10.132 6.956 7.148 1.00 93.88 127 VAL A C 1
ATOM 997 O O . VAL A 1 127 ? -10.235 6.401 6.055 1.00 93.88 127 VAL A O 1
ATOM 1000 N N . ARG A 1 128 ? -11.071 7.794 7.608 1.00 94.81 128 ARG A N 1
ATOM 1001 C CA . ARG A 1 128 ? -12.248 8.159 6.810 1.00 94.81 128 ARG A CA 1
ATOM 1002 C C . ARG A 1 128 ? -11.842 8.935 5.561 1.00 94.81 128 ARG A C 1
ATOM 1004 O O . ARG A 1 128 ? -12.322 8.587 4.491 1.00 94.81 128 ARG A O 1
ATOM 1011 N N . ASP A 1 129 ? -10.928 9.889 5.684 1.00 94.69 129 ASP A N 1
ATOM 1012 C CA . ASP A 1 129 ? -10.460 10.702 4.556 1.00 94.69 129 ASP A CA 1
ATOM 1013 C C . ASP A 1 129 ? -9.782 9.831 3.477 1.00 94.69 129 ASP A C 1
ATOM 1015 O O . ASP A 1 129 ? -9.999 10.014 2.274 1.00 94.69 129 ASP A O 1
ATOM 1019 N N . ILE A 1 130 ? -9.019 8.812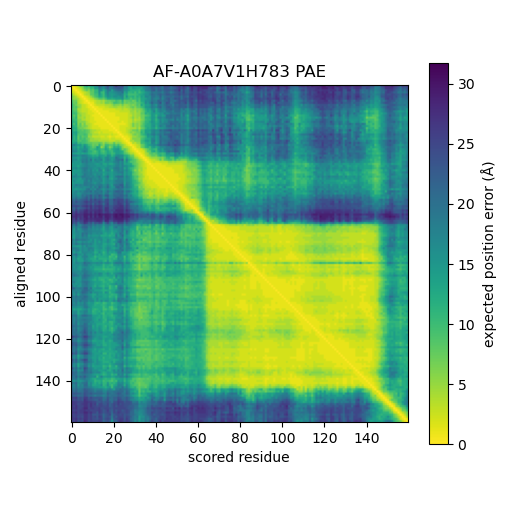 3.901 1.00 95.00 130 ILE A N 1
ATOM 1020 C CA . ILE A 1 130 ? -8.454 7.805 2.990 1.00 95.00 130 ILE A CA 1
ATOM 1021 C C . ILE A 1 130 ? -9.570 7.034 2.279 1.00 95.00 130 ILE A C 1
ATOM 1023 O O . ILE A 1 130 ? -9.542 6.905 1.055 1.00 95.00 130 ILE A O 1
ATOM 1027 N N . LEU A 1 131 ? -10.545 6.510 3.027 1.00 91.62 131 LEU A N 1
ATOM 1028 C CA . LEU A 1 131 ? -11.642 5.717 2.468 1.00 91.62 131 LEU A CA 1
ATOM 1029 C C . LEU A 1 131 ? -12.493 6.523 1.482 1.00 91.62 131 LEU A C 1
ATOM 1031 O O . LEU A 1 131 ? -12.820 6.004 0.417 1.00 91.62 131 LEU A O 1
ATOM 1035 N N . GLU A 1 132 ? -12.803 7.782 1.798 1.00 92.38 132 GLU A N 1
ATOM 1036 C CA . GLU A 1 132 ? -13.579 8.675 0.930 1.00 92.38 132 GLU A CA 1
ATOM 1037 C C . GLU A 1 132 ? -12.935 8.837 -0.448 1.00 92.38 132 GLU A C 1
ATOM 1039 O O . GLU A 1 132 ? -13.640 8.813 -1.454 1.00 92.38 132 GLU A O 1
ATOM 1044 N N . THR A 1 133 ? -11.602 8.913 -0.517 1.00 89.62 133 THR A N 1
ATOM 1045 C CA . THR A 1 133 ? -10.905 8.992 -1.809 1.00 89.62 133 THR A CA 1
ATOM 1046 C C . THR A 1 133 ? -10.705 7.619 -2.451 1.00 89.62 133 THR A C 1
ATOM 1048 O O . THR A 1 133 ? -10.848 7.456 -3.662 1.00 89.62 133 THR A O 1
ATOM 1051 N N . CYS A 1 134 ? -10.328 6.613 -1.663 1.00 89.38 134 CYS A N 1
ATOM 1052 C CA . CYS A 1 134 ? -9.822 5.356 -2.204 1.00 89.38 134 CYS A CA 1
ATOM 1053 C C . CYS A 1 134 ? -10.894 4.313 -2.518 1.00 89.38 134 CYS A C 1
ATOM 1055 O O . CYS A 1 134 ? -10.630 3.409 -3.313 1.00 89.38 134 CYS A O 1
ATOM 1057 N N . MET A 1 135 ? -12.095 4.432 -1.950 1.00 85.69 135 MET A N 1
ATOM 1058 C CA . MET A 1 135 ? -13.209 3.541 -2.283 1.00 85.69 135 MET A CA 1
ATOM 1059 C C . MET A 1 135 ? -13.801 3.814 -3.670 1.00 85.69 135 MET A C 1
ATOM 1061 O O . MET A 1 135 ? -14.355 2.900 -4.290 1.00 85.69 135 MET A O 1
ATOM 1065 N N . GLU A 1 136 ? -13.694 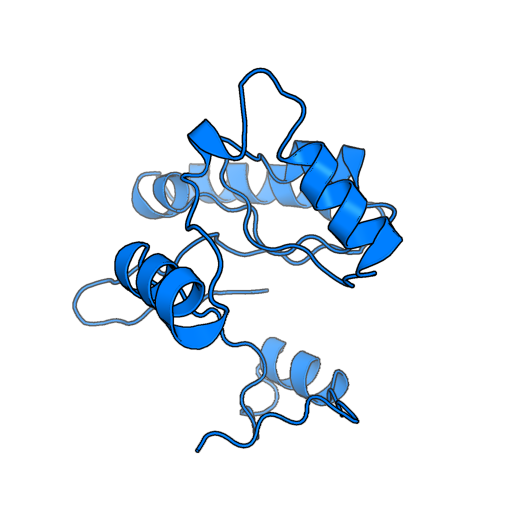5.047 -4.170 1.00 82.19 136 GLU A N 1
ATOM 1066 C CA . GLU A 1 136 ? -14.212 5.401 -5.488 1.00 82.19 136 GLU A CA 1
ATOM 1067 C C . GLU A 1 136 ? -13.517 4.581 -6.592 1.00 82.19 136 GLU A C 1
ATOM 1069 O O . GLU A 1 136 ? -12.294 4.413 -6.623 1.00 82.19 136 GLU A O 1
ATOM 1074 N N . GLY A 1 137 ? -14.317 4.011 -7.499 1.00 78.06 137 GLY A N 1
ATOM 1075 C CA . GLY A 1 137 ? -13.823 3.169 -8.595 1.00 78.06 137 GLY A CA 1
ATOM 1076 C C . GLY A 1 137 ? -13.357 1.762 -8.186 1.00 78.06 137 GLY A C 1
ATOM 1077 O O . GLY A 1 137 ? -12.839 1.031 -9.034 1.00 78.06 137 GLY A O 1
ATOM 1078 N N . GLY A 1 138 ? -13.548 1.351 -6.924 1.00 84.06 138 GLY A N 1
ATOM 1079 C CA . GLY A 1 138 ? -13.129 0.037 -6.418 1.00 84.06 138 GLY A CA 1
ATOM 1080 C C . GLY A 1 138 ? -11.606 -0.136 -6.426 1.00 84.06 138 GLY A C 1
ATOM 1081 O O . GLY A 1 138 ? -10.876 0.846 -6.432 1.00 84.06 138 GLY A O 1
ATOM 1082 N N . ARG A 1 139 ? -11.091 -1.375 -6.449 1.00 80.56 139 ARG A N 1
ATOM 1083 C CA . ARG A 1 139 ? -9.635 -1.669 -6.518 1.00 80.56 139 ARG A CA 1
ATOM 1084 C C . ARG A 1 139 ? -8.823 -1.019 -5.390 1.00 80.56 139 ARG A C 1
ATOM 1086 O O . ARG A 1 139 ? -7.785 -0.392 -5.617 1.00 80.56 139 ARG A O 1
ATOM 1093 N N . TYR A 1 140 ? -9.329 -1.144 -4.174 1.00 85.06 140 TYR A N 1
ATOM 1094 C CA . TYR A 1 140 ? -8.664 -0.682 -2.970 1.00 85.06 140 TYR A CA 1
ATOM 1095 C C . TYR A 1 140 ? -9.012 -1.602 -1.803 1.00 85.06 140 TYR A C 1
ATOM 1097 O O . TYR A 1 140 ? -10.171 -1.990 -1.671 1.00 85.06 140 TYR A O 1
ATOM 1105 N N . ALA A 1 141 ? -8.021 -1.933 -0.979 1.00 83.94 141 ALA A N 1
ATOM 1106 C CA . ALA A 1 141 ? -8.233 -2.555 0.323 1.00 83.94 141 ALA A CA 1
ATOM 1107 C C . ALA A 1 141 ? -7.472 -1.757 1.385 1.00 83.94 141 ALA A C 1
ATOM 1109 O O . ALA A 1 141 ? -6.270 -1.501 1.246 1.00 83.94 141 ALA A O 1
ATOM 1110 N N . LEU A 1 142 ? -8.177 -1.356 2.439 1.00 86.81 142 LEU A N 1
ATOM 1111 C CA . LEU A 1 142 ? -7.600 -0.567 3.519 1.00 86.81 142 LEU A CA 1
ATOM 1112 C C . LEU A 1 142 ? -6.672 -1.449 4.359 1.00 86.81 142 LEU A C 1
ATOM 1114 O O . LEU A 1 142 ? -7.017 -2.571 4.721 1.00 86.81 142 LEU A O 1
ATOM 1118 N N . GLY A 1 143 ? -5.510 -0.917 4.721 1.00 84.44 143 GLY A N 1
ATOM 1119 C CA . GLY A 1 143 ? -4.600 -1.574 5.653 1.00 84.44 143 GLY A CA 1
ATOM 1120 C C . GLY A 1 143 ? -3.427 -0.682 6.036 1.00 84.44 143 GLY A C 1
ATOM 1121 O O . GLY A 1 143 ? -3.300 0.443 5.553 1.00 84.44 143 GLY A O 1
ATOM 1122 N N . GLN A 1 144 ? -2.544 -1.191 6.884 1.00 77.81 144 GLN A N 1
ATOM 1123 C CA . GLN A 1 144 ? -1.321 -0.493 7.286 1.00 77.81 144 GLN A CA 1
ATOM 1124 C C . GLN A 1 144 ? -0.096 -0.980 6.507 1.00 77.81 144 GLN A C 1
ATOM 1126 O O . GLN A 1 144 ? -0.102 -2.050 5.897 1.00 77.81 144 GLN A O 1
ATOM 1131 N N . HIS A 1 145 ? 0.954 -0.163 6.523 1.00 67.88 145 HIS A N 1
ATOM 1132 C CA . HIS A 1 145 ? 2.168 -0.393 5.742 1.00 67.88 145 HIS A CA 1
ATOM 1133 C C . HIS A 1 145 ? 3.202 -1.322 6.395 1.00 67.88 145 HIS A C 1
ATOM 1135 O O . HIS A 1 145 ? 4.096 -1.796 5.698 1.00 67.88 145 HIS A O 1
ATOM 1141 N N . ARG A 1 146 ? 3.109 -1.531 7.717 1.00 65.25 146 ARG A N 1
ATOM 1142 C CA . ARG A 1 146 ? 4.006 -2.357 8.543 1.00 65.25 146 ARG A CA 1
ATOM 1143 C C . ARG A 1 146 ? 3.245 -2.983 9.711 1.00 65.25 146 ARG A C 1
ATOM 1145 O O . ARG A 1 146 ? 2.206 -2.479 10.133 1.00 65.25 146 ARG A O 1
ATOM 1152 N N . PHE A 1 147 ? 3.806 -4.051 10.276 1.00 53.97 147 PHE A N 1
ATOM 1153 C CA . PHE A 1 147 ? 3.331 -4.644 11.527 1.00 53.97 147 PHE A CA 1
ATOM 1154 C C . PHE A 1 147 ? 3.628 -3.741 12.732 1.00 53.97 147 PHE A C 1
ATOM 1156 O O . PHE A 1 147 ? 4.724 -3.190 12.847 1.00 53.97 147 PHE A O 1
ATOM 1163 N N . VAL A 1 148 ? 2.685 -3.669 13.676 1.00 43.88 148 VAL A N 1
ATOM 1164 C CA . VAL A 1 148 ? 2.912 -3.099 15.012 1.00 43.88 148 VAL A CA 1
ATOM 1165 C C . VAL A 1 148 ? 3.071 -4.239 16.005 1.00 43.88 148 VAL A C 1
ATOM 1167 O O . VAL A 1 148 ? 2.169 -5.059 16.180 1.00 43.88 148 VAL A O 1
ATOM 1170 N N . LEU A 1 149 ? 4.214 -4.275 16.686 1.00 33.97 149 LEU A N 1
ATOM 1171 C CA . LEU A 1 149 ? 4.443 -5.182 17.805 1.00 33.97 149 LEU A CA 1
ATOM 1172 C C . LEU A 1 149 ? 4.108 -4.455 19.107 1.00 33.97 149 LEU A C 1
ATOM 1174 O O . LEU A 1 149 ? 4.825 -3.548 19.523 1.00 33.97 149 LEU A O 1
ATOM 1178 N N . ILE A 1 150 ? 3.026 -4.872 19.761 1.00 36.41 150 ILE A N 1
ATOM 1179 C CA . ILE A 1 150 ? 2.726 -4.479 21.138 1.00 36.41 150 ILE A CA 1
ATOM 1180 C C . ILE A 1 150 ? 3.235 -5.613 22.025 1.00 36.41 150 ILE A C 1
ATOM 1182 O O . ILE A 1 150 ? 2.961 -6.785 21.757 1.00 36.41 150 ILE A O 1
ATOM 1186 N N . LYS A 1 151 ? 4.002 -5.292 23.073 1.00 27.55 151 LYS A N 1
ATOM 1187 C CA . LYS A 1 151 ? 4.444 -6.298 24.049 1.00 27.55 151 LYS A CA 1
ATOM 1188 C C . LYS A 1 151 ? 3.196 -7.039 24.561 1.00 27.55 151 LYS A C 1
ATOM 1190 O O . LYS A 1 151 ? 2.230 -6.397 24.960 1.00 27.55 151 LYS A O 1
ATOM 1195 N N . ASP A 1 152 ? 3.201 -8.365 24.437 1.00 36.72 152 ASP A N 1
ATOM 1196 C CA . ASP A 1 152 ? 2.106 -9.296 24.768 1.00 36.72 152 ASP A CA 1
ATOM 1197 C C . ASP A 1 152 ? 0.942 -9.432 23.757 1.00 36.72 152 ASP A C 1
ATOM 1199 O O . ASP A 1 152 ? 0.029 -10.223 24.001 1.00 36.72 152 ASP A O 1
ATOM 1203 N N . ARG A 1 153 ? 0.960 -8.749 22.595 1.00 30.00 153 ARG A N 1
ATOM 1204 C CA . ARG A 1 153 ? -0.007 -8.961 21.491 1.00 30.00 153 ARG A CA 1
ATOM 1205 C C . ARG A 1 153 ? 0.630 -8.728 20.115 1.00 30.00 153 ARG A C 1
ATOM 1207 O O . ARG A 1 153 ? 0.957 -7.601 19.752 1.00 30.00 153 ARG A O 1
ATOM 1214 N N . VAL A 1 154 ? 0.740 -9.785 19.308 1.00 32.25 154 VAL A N 1
ATOM 1215 C CA . VAL A 1 154 ? 1.029 -9.646 17.871 1.00 32.25 154 VAL A CA 1
ATOM 1216 C C . VAL A 1 154 ? -0.230 -9.105 17.194 1.00 32.25 154 VAL A C 1
ATOM 1218 O O . VAL A 1 154 ? -1.234 -9.810 17.116 1.00 32.25 154 VAL A O 1
ATOM 1221 N N . VAL A 1 155 ? -0.196 -7.859 16.718 1.00 35.25 155 VAL A N 1
ATOM 1222 C CA . VAL A 1 155 ? -1.256 -7.310 15.863 1.00 35.25 155 VAL A CA 1
ATOM 1223 C C . VAL A 1 155 ? -0.808 -7.497 14.416 1.00 35.25 155 VAL A C 1
ATOM 1225 O O . VAL A 1 155 ? 0.043 -6.769 13.907 1.00 35.25 155 VAL A O 1
ATOM 1228 N N . ALA A 1 156 ? -1.333 -8.543 13.778 1.00 36.94 156 ALA A N 1
ATOM 1229 C CA . ALA A 1 156 ? -1.125 -8.803 12.360 1.00 36.94 156 ALA A CA 1
ATOM 1230 C C . ALA A 1 156 ? -1.849 -7.755 11.497 1.00 36.94 156 ALA A C 1
ATOM 1232 O O . ALA A 1 156 ? -2.826 -7.148 11.938 1.00 36.94 156 ALA A O 1
ATOM 1233 N N . SER A 1 157 ? -1.343 -7.556 10.275 1.00 35.16 157 SER A N 1
ATOM 1234 C CA . SER A 1 157 ? -1.925 -6.721 9.218 1.00 35.16 157 S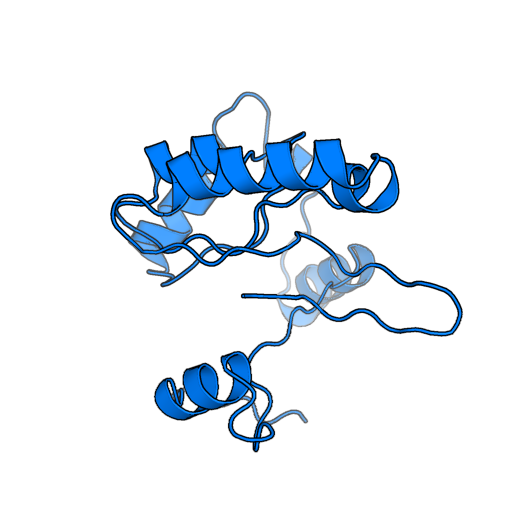ER A CA 1
ATOM 1235 C C . SER A 1 157 ? -3.448 -6.883 9.152 1.00 35.16 157 SER A C 1
ATOM 1237 O O . SER A 1 157 ? -3.958 -7.939 8.781 1.00 35.16 157 SER A O 1
ATOM 1239 N N . LEU A 1 158 ? -4.173 -5.843 9.570 1.00 32.25 158 LEU A N 1
ATOM 1240 C CA . LEU A 1 158 ? -5.609 -5.733 9.359 1.00 32.25 158 LEU A CA 1
ATOM 1241 C C . LEU A 1 158 ? -5.803 -5.192 7.946 1.00 32.25 158 LEU A C 1
ATOM 1243 O O . LEU A 1 158 ? -5.754 -3.984 7.728 1.00 32.25 158 LEU A O 1
ATOM 1247 N N . VAL A 1 159 ? -5.952 -6.112 6.998 1.00 31.12 159 VAL A N 1
ATOM 1248 C CA . VAL A 1 159 ? -6.610 -5.826 5.725 1.00 31.12 159 VAL A CA 1
ATOM 1249 C C . VAL A 1 159 ? -8.100 -6.019 5.999 1.00 31.12 159 VAL A C 1
ATOM 1251 O O . VAL A 1 159 ? -8.506 -7.141 6.302 1.00 31.12 159 VAL A O 1
ATOM 1254 N N . TYR A 1 160 ? -8.874 -4.932 6.004 1.00 28.88 160 TYR A N 1
ATOM 1255 C CA . TYR A 1 160 ? -10.341 -5.001 6.039 1.00 28.88 160 TYR A CA 1
ATOM 1256 C C . TYR A 1 160 ? -10.891 -5.027 4.615 1.00 28.88 160 TYR A C 1
ATOM 1258 O O . TYR A 1 160 ? -10.357 -4.270 3.768 1.00 28.88 160 TYR A O 1
#

Solvent-accessible surface area (backbone atoms only — not comparable to full-atom values): 9838 Å² total; per-residue (Å²): 132,85,89,71,66,82,90,70,72,80,84,58,66,69,57,50,52,34,35,72,69,69,76,41,84,76,93,61,91,87,76,83,88,78,85,71,53,72,67,58,49,36,48,45,34,44,72,73,68,70,41,85,67,65,51,71,65,73,67,41,71,86,75,91,71,46,71,56,52,51,51,47,44,37,49,72,73,69,54,47,70,62,49,77,67,17,40,69,92,82,41,38,40,64,62,49,37,75,75,42,29,93,78,32,24,42,39,26,39,39,43,61,64,49,67,75,71,46,59,72,69,56,41,54,48,56,54,46,59,46,47,70,59,38,55,61,88,44,53,55,36,50,19,51,52,68,76,54,82,47,94,98,44,86,48,71,79,58,66,100

Radius of gyration: 17.69 Å; Cα contacts (8 Å, |Δi|>4): 161; chains: 1; bounding box: 42×40×43 Å

pLDDT: mean 70.28, std 18.34, range [27.55, 95.0]

Foldseek 3Di:
DDDDPPPDDDQDVVLVVCVLVVVDPRPDDRDDDDPDDLVNVQCCCCPVVVHHDDDCCRQPPDDPPDVVVVVVCCCPPVVAQEDDDAAPVPGAVLVVCVVCVQRHAYEERQHVCCVVPHDPVVSVVVQVVCCVRNPPPHRYWYWHRDWDDDVPDGDPINGD

Sequence (160 aa):
MIDIPLKNPKPDYEEFIRVLNGTSPPKKVHIIEVIIDKEIKKY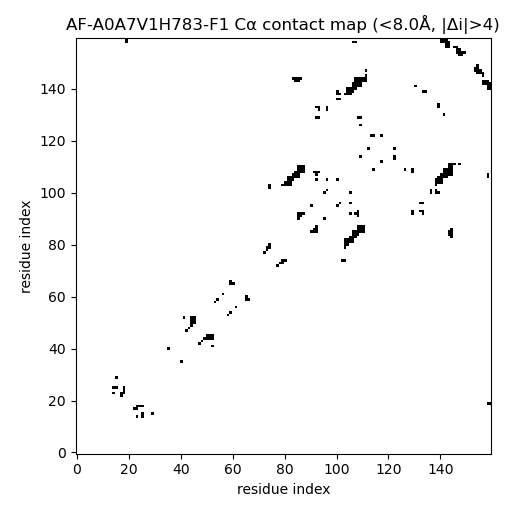IIENYFNEESASPAMAYGTEGGRKDDIIENFISEIKCDALHSFEDICCPVVEYKKKYGSRVALLGGVDVNVLAGSPGKEVRGYVRDILETCMEGGRYALGQHRFVLIKDRVVASLVY

Mean predicted aligned error: 12.22 Å